Protein AF-A0A956GWI7-F1 (afdb_monomer_lite)

Secondary structure (DSSP, 8-state):
--EEEEESSS-HHHHT-HHHHHHHHHHTEEEEEEE-GGGTTTHHHHHHHHHHTT--EEEEE---GGG-SSB-TTTHHHHHHHHHHHHHH-TT-SEE---B---HHHHTT----

Sequence (113 aa):
MRRRVWCETLSFDEVVAPAVATLLARYRVDLLLAVRPWQLDDVGAVVARLRDAGVFVGVWPMLADADGRWASVQSCARFVAFADAVLARAPGADELILDLEPPLRRMTGWKTG

pLDDT: mean 92.74, std 10.05, range [51.34, 98.56]

Structure (mmCIF, N/CA/C/O backbone):
data_AF-A0A956GWI7-F1
#
_entry.id   AF-A0A956GWI7-F1
#
loop_
_atom_site.group_PDB
_atom_site.id
_atom_site.type_symbol
_atom_site.label_atom_id
_atom_site.label_alt_id
_atom_site.label_comp_id
_atom_site.label_asym_id
_atom_site.label_entity_id
_atom_site.label_seq_id
_atom_site.pdbx_PDB_ins_code
_atom_site.Cartn_x
_atom_site.Cartn_y
_atom_site.Cartn_z
_atom_site.occupancy
_atom_site.B_iso_or_equiv
_atom_site.auth_seq_id
_atom_site.auth_comp_id
_atom_site.auth_asym_id
_atom_site.auth_atom_id
_atom_site.pdbx_PDB_model_num
ATOM 1 N N . MET A 1 1 ? 7.082 4.642 23.268 1.00 84.06 1 MET A N 1
ATOM 2 C CA . MET A 1 1 ? 7.713 4.015 22.084 1.00 84.06 1 MET A CA 1
ATOM 3 C C . MET A 1 1 ? 6.614 3.501 21.165 1.00 84.06 1 MET A C 1
ATOM 5 O O . MET A 1 1 ? 5.665 2.921 21.686 1.00 84.06 1 MET A O 1
ATOM 9 N N . ARG A 1 2 ? 6.705 3.748 19.849 1.00 90.75 2 ARG A N 1
ATOM 10 C CA . ARG A 1 2 ? 5.786 3.153 18.858 1.00 90.75 2 ARG A CA 1
ATOM 11 C C . ARG A 1 2 ? 6.200 1.706 18.594 1.00 90.75 2 ARG A C 1
ATOM 13 O O . ARG A 1 2 ? 7.394 1.417 18.587 1.00 90.75 2 ARG A O 1
ATOM 20 N N . ARG A 1 3 ? 5.230 0.808 18.420 1.00 96.38 3 ARG A N 1
ATOM 21 C CA . ARG A 1 3 ? 5.463 -0.596 18.053 1.00 96.38 3 ARG A CA 1
ATOM 22 C C . ARG A 1 3 ? 5.021 -0.751 16.612 1.00 96.38 3 ARG A C 1
ATOM 24 O O . ARG A 1 3 ? 3.895 -0.383 16.310 1.00 96.38 3 ARG A O 1
ATOM 31 N N . ARG A 1 4 ? 5.897 -1.257 15.751 1.00 96.31 4 ARG A N 1
ATOM 32 C CA . ARG A 1 4 ? 5.597 -1.468 14.335 1.00 96.31 4 ARG A CA 1
ATOM 33 C C . ARG A 1 4 ? 5.878 -2.916 13.978 1.00 96.31 4 ARG A C 1
ATOM 35 O O . ARG A 1 4 ? 6.873 -3.464 14.453 1.00 96.31 4 ARG A O 1
ATOM 42 N N . VAL A 1 5 ? 5.020 -3.514 13.163 1.00 95.69 5 VAL A N 1
ATOM 43 C CA . VAL A 1 5 ? 5.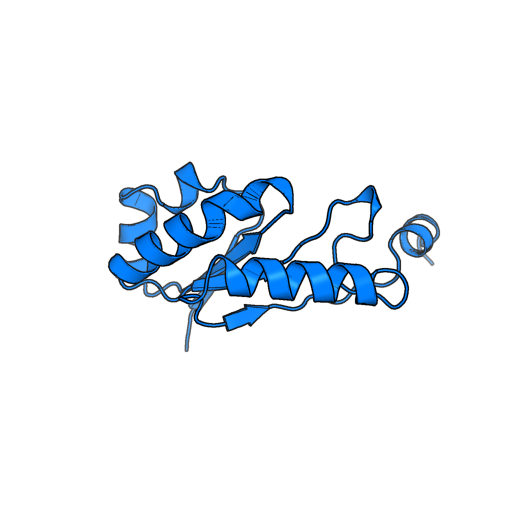254 -4.838 12.583 1.00 95.69 5 VAL A CA 1
ATOM 44 C C . VAL A 1 5 ? 5.355 -4.721 11.071 1.00 95.69 5 VAL A C 1
ATOM 46 O O . VAL A 1 5 ? 4.527 -4.079 10.428 1.00 95.69 5 VAL A O 1
ATOM 49 N N . TRP A 1 6 ? 6.391 -5.342 10.521 1.00 95.81 6 TRP A N 1
ATOM 50 C CA . TRP A 1 6 ? 6.578 -5.493 9.086 1.00 95.81 6 TRP A CA 1
ATOM 51 C C . TRP A 1 6 ? 5.784 -6.710 8.636 1.00 95.81 6 TRP A C 1
ATOM 53 O O . TRP A 1 6 ? 5.977 -7.806 9.163 1.00 95.81 6 TRP A O 1
ATOM 63 N N . CYS A 1 7 ? 4.854 -6.509 7.711 1.00 92.94 7 CYS A N 1
ATOM 64 C CA . CYS A 1 7 ? 3.959 -7.556 7.249 1.00 92.94 7 CYS A CA 1
ATOM 65 C C . CYS A 1 7 ? 4.209 -7.830 5.770 1.00 92.94 7 CYS A C 1
ATOM 67 O O . CYS A 1 7 ? 3.672 -7.149 4.900 1.00 92.94 7 CYS A O 1
ATOM 69 N N . GLU A 1 8 ? 5.061 -8.822 5.510 1.00 91.44 8 GLU A N 1
ATOM 70 C CA . GLU A 1 8 ? 5.374 -9.294 4.157 1.00 91.44 8 GLU A CA 1
ATOM 71 C C . GLU A 1 8 ? 4.492 -10.479 3.735 1.00 91.44 8 GLU A C 1
ATOM 73 O O . GLU A 1 8 ? 4.203 -10.655 2.556 1.00 91.44 8 GLU A O 1
ATOM 78 N N . THR A 1 9 ? 4.080 -11.313 4.693 1.00 90.00 9 THR A N 1
ATOM 79 C CA . THR A 1 9 ? 3.625 -12.683 4.411 1.00 90.00 9 THR A CA 1
ATOM 80 C C . THR A 1 9 ? 2.126 -12.912 4.535 1.00 90.00 9 THR A C 1
ATOM 82 O O . THR A 1 9 ? 1.652 -13.939 4.055 1.00 90.00 9 THR A O 1
ATOM 85 N N . LEU A 1 10 ? 1.379 -12.006 5.168 1.00 91.88 10 LEU A N 1
ATOM 86 C CA . LEU A 1 10 ? -0.077 -12.131 5.222 1.00 91.88 10 LEU A CA 1
ATOM 87 C C . LEU A 1 10 ? -0.687 -11.602 3.931 1.00 91.88 10 LEU A C 1
ATOM 89 O O . LEU A 1 10 ? -0.270 -10.568 3.404 1.00 91.88 10 LEU A O 1
ATOM 93 N N . SER A 1 11 ? -1.717 -12.291 3.453 1.00 95.50 11 SER A N 1
ATOM 94 C CA . SER A 1 11 ? -2.559 -11.745 2.398 1.00 95.50 11 SER A CA 1
ATOM 95 C C . SER A 1 11 ? -3.297 -10.493 2.884 1.00 95.50 11 SER A C 1
ATOM 97 O O . SER A 1 11 ? -3.469 -10.246 4.083 1.00 95.50 11 SER A O 1
ATOM 99 N N . PHE A 1 12 ? -3.774 -9.698 1.931 1.00 96.56 12 PHE A N 1
ATOM 100 C CA . PHE A 1 12 ? -4.581 -8.520 2.227 1.00 96.56 12 PHE A CA 1
ATOM 101 C C . PHE A 1 12 ? -5.887 -8.877 2.950 1.00 96.56 12 PHE A C 1
ATOM 103 O O . PHE A 1 12 ? -6.272 -8.171 3.877 1.00 96.56 12 PHE A O 1
ATOM 110 N N . ASP A 1 13 ? -6.510 -10.010 2.624 1.00 96.56 13 ASP A N 1
ATOM 111 C CA . ASP A 1 13 ? -7.722 -10.476 3.308 1.00 96.56 13 ASP A CA 1
ATOM 112 C C . ASP A 1 13 ? -7.462 -10.843 4.774 1.00 96.56 13 ASP A C 1
ATOM 114 O O . ASP A 1 13 ? -8.253 -10.516 5.663 1.00 96.56 13 ASP A O 1
ATOM 118 N N . GLU A 1 14 ? -6.327 -11.486 5.053 1.00 96.75 14 GLU A N 1
ATOM 119 C CA . GLU A 1 14 ? -5.943 -11.855 6.415 1.00 96.75 14 GLU A CA 1
ATOM 120 C C . GLU A 1 14 ? -5.589 -10.630 7.257 1.00 96.75 14 GLU A C 1
ATOM 122 O O . GLU A 1 14 ? -6.001 -10.540 8.416 1.00 96.75 14 GLU A O 1
ATOM 127 N N . VAL A 1 15 ? -4.855 -9.663 6.694 1.00 95.69 15 VAL A N 1
ATOM 128 C CA . VAL A 1 15 ? -4.406 -8.493 7.462 1.00 95.69 15 VAL A CA 1
ATOM 129 C C . VAL A 1 15 ? -5.569 -7.575 7.846 1.00 95.69 15 VAL A C 1
ATOM 131 O O . VAL A 1 15 ? -5.553 -6.977 8.923 1.00 95.69 15 VAL A O 1
ATOM 134 N N . VAL A 1 16 ? -6.614 -7.509 7.013 1.00 96.81 16 VAL A N 1
ATOM 135 C CA . VAL A 1 16 ? -7.830 -6.726 7.292 1.00 96.81 16 VAL A CA 1
ATOM 136 C C . VAL A 1 16 ? -8.914 -7.509 8.032 1.00 96.81 16 VAL A C 1
ATOM 138 O O . VAL A 1 16 ? -10.019 -6.982 8.257 1.00 96.81 16 VAL A O 1
ATOM 141 N N . ALA A 1 17 ? -8.632 -8.759 8.410 1.00 97.44 17 ALA A N 1
ATOM 142 C CA . ALA A 1 17 ? -9.558 -9.565 9.183 1.00 97.44 17 ALA A CA 1
ATOM 143 C C . ALA A 1 17 ? -9.910 -8.826 10.488 1.00 97.44 17 ALA A C 1
ATOM 145 O O . ALA A 1 17 ? -9.011 -8.323 11.172 1.00 97.44 17 ALA A O 1
ATOM 146 N N . PRO A 1 18 ? -11.195 -8.769 10.893 1.00 96.44 18 PRO A N 1
ATOM 147 C CA . PRO A 1 18 ? -11.608 -7.991 12.063 1.00 96.44 18 PRO A CA 1
ATOM 148 C C . PRO A 1 18 ? -10.835 -8.338 13.341 1.00 96.44 18 PRO A C 1
ATOM 150 O O . PRO A 1 18 ? -10.501 -7.447 14.121 1.00 96.44 18 PRO A O 1
ATOM 153 N N . ALA A 1 19 ? -10.505 -9.619 13.540 1.00 96.94 19 ALA A N 1
ATOM 154 C CA . ALA A 1 19 ? -9.708 -10.068 14.678 1.00 96.94 19 ALA A CA 1
ATOM 155 C C . ALA A 1 19 ? -8.284 -9.486 14.659 1.00 96.94 19 ALA A C 1
ATOM 157 O O . ALA A 1 19 ? -7.810 -9.014 15.691 1.00 96.94 19 ALA A O 1
ATOM 158 N N . VAL A 1 20 ? -7.627 -9.459 13.495 1.00 96.50 20 VAL A N 1
ATOM 159 C CA . VAL A 1 20 ? -6.275 -8.901 13.338 1.00 96.50 20 VAL A CA 1
ATOM 160 C C . VAL A 1 20 ? -6.294 -7.394 13.576 1.00 96.50 20 VAL A C 1
ATOM 162 O O . VAL A 1 20 ? -5.561 -6.911 14.438 1.00 96.50 20 VAL A O 1
ATOM 165 N N . ALA A 1 21 ? -7.192 -6.661 12.912 1.00 95.75 21 ALA A N 1
ATOM 166 C CA . ALA A 1 21 ? -7.331 -5.215 13.096 1.00 95.75 21 ALA A CA 1
ATOM 167 C C . ALA A 1 21 ? -7.631 -4.839 14.562 1.00 95.75 21 ALA A C 1
ATOM 169 O O . ALA A 1 21 ? -7.008 -3.933 15.117 1.00 95.75 21 ALA A O 1
ATOM 170 N N . THR A 1 22 ? -8.512 -5.597 15.229 1.00 96.50 22 THR A N 1
ATOM 171 C CA . THR A 1 22 ? -8.825 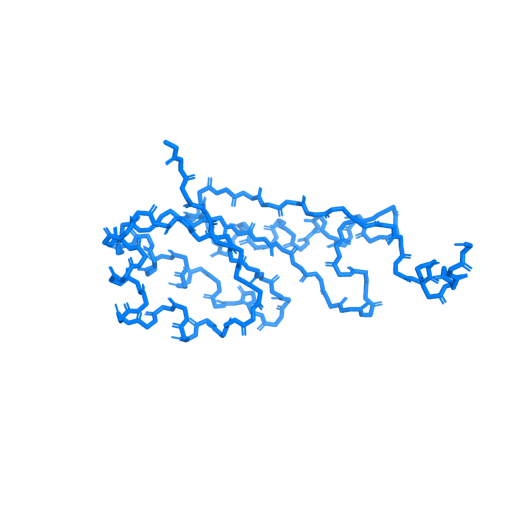-5.411 16.657 1.00 96.50 22 THR A CA 1
ATOM 172 C C . THR A 1 22 ? -7.592 -5.601 17.538 1.00 96.50 22 THR A C 1
ATOM 174 O O . THR A 1 22 ? -7.373 -4.824 18.468 1.00 96.50 22 THR A O 1
ATOM 177 N N . LEU A 1 23 ? -6.775 -6.624 17.267 1.00 97.19 23 LEU A N 1
ATOM 178 C CA . LEU A 1 23 ? -5.549 -6.868 18.025 1.00 97.19 23 LEU A CA 1
ATOM 179 C C . LEU A 1 23 ? -4.519 -5.756 17.794 1.00 97.19 23 LEU A C 1
ATOM 181 O O . LEU A 1 23 ? -3.982 -5.229 18.770 1.00 97.19 23 LEU A O 1
ATOM 185 N N . LEU A 1 24 ? -4.281 -5.358 16.540 1.00 97.12 24 LEU A N 1
ATOM 186 C CA . LEU A 1 24 ? -3.352 -4.274 16.200 1.00 97.12 24 LEU A CA 1
ATOM 187 C C . LEU A 1 24 ? -3.728 -2.974 16.923 1.00 97.12 24 LEU A C 1
ATOM 189 O O . LEU A 1 24 ? -2.891 -2.386 17.612 1.00 97.12 24 LEU A O 1
ATOM 193 N N . ALA A 1 25 ? -5.005 -2.587 16.870 1.00 95.94 25 ALA A N 1
ATOM 194 C CA . ALA A 1 25 ? -5.511 -1.401 17.553 1.00 95.94 25 ALA A CA 1
ATOM 195 C C . ALA A 1 25 ? -5.393 -1.518 19.084 1.00 95.94 25 ALA A C 1
ATOM 197 O O . ALA A 1 25 ? -4.832 -0.636 19.741 1.00 95.94 25 ALA A O 1
ATOM 198 N N . ARG A 1 26 ? -5.850 -2.638 19.669 1.00 96.75 26 ARG A N 1
ATOM 199 C CA . ARG A 1 26 ? -5.809 -2.883 21.123 1.00 96.75 26 ARG A CA 1
ATOM 200 C C . ARG A 1 26 ? -4.396 -2.776 21.686 1.00 96.75 26 ARG A C 1
ATOM 202 O O . ARG A 1 26 ? -4.203 -2.202 22.759 1.00 96.75 26 ARG A O 1
ATOM 209 N N . TYR A 1 27 ? -3.418 -3.338 20.982 1.00 97.38 27 TYR A N 1
ATOM 210 C CA . TYR A 1 27 ? -2.024 -3.364 21.422 1.00 97.38 27 TYR A CA 1
ATOM 211 C C . TYR A 1 27 ? -1.188 -2.191 20.893 1.00 97.38 27 TYR A C 1
ATOM 213 O O . TYR A 1 27 ? -0.002 -2.096 21.226 1.00 97.38 27 TYR A O 1
ATOM 221 N N . ARG A 1 28 ? -1.806 -1.264 20.145 1.00 96.69 28 ARG A N 1
ATOM 222 C CA . ARG A 1 28 ? -1.155 -0.102 19.519 1.00 96.69 28 ARG A CA 1
ATOM 223 C C . ARG A 1 28 ? 0.076 -0.519 18.712 1.00 96.69 28 ARG A C 1
ATOM 225 O O . ARG A 1 28 ? 1.179 -0.007 18.929 1.00 96.69 28 ARG A O 1
ATOM 232 N N . VAL A 1 29 ? -0.121 -1.518 17.860 1.00 97.81 29 VAL A N 1
ATOM 233 C CA . VAL A 1 29 ? 0.874 -1.996 16.905 1.00 97.81 29 VAL A CA 1
ATOM 234 C C . VAL A 1 29 ? 0.524 -1.401 15.549 1.00 97.81 29 VAL A C 1
ATOM 236 O O . VAL A 1 29 ? -0.509 -1.726 14.972 1.00 97.81 29 VAL A O 1
ATOM 239 N N . ASP A 1 30 ? 1.385 -0.512 15.072 1.00 97.81 30 ASP A N 1
ATOM 240 C CA . ASP A 1 30 ? 1.318 0.059 13.733 1.00 97.81 30 ASP A CA 1
ATOM 241 C C . ASP A 1 30 ? 1.741 -1.006 12.701 1.00 97.81 30 ASP A C 1
ATOM 243 O O . ASP A 1 30 ? 2.585 -1.865 12.987 1.00 97.81 30 ASP A O 1
ATOM 247 N N . LEU A 1 31 ? 1.199 -0.932 11.489 1.00 97.69 31 LEU A N 1
ATOM 248 C CA . LEU A 1 31 ? 1.474 -1.886 10.418 1.00 97.69 31 LEU A CA 1
ATOM 249 C C . LEU A 1 31 ? 2.327 -1.247 9.320 1.00 97.69 31 LEU A C 1
ATOM 251 O O . LEU A 1 31 ? 1.990 -0.177 8.825 1.00 97.69 31 LEU A O 1
ATOM 255 N N . LEU A 1 32 ? 3.396 -1.926 8.907 1.00 98.00 32 LEU A N 1
ATOM 256 C CA . LEU A 1 32 ? 4.167 -1.607 7.704 1.00 98.00 32 LEU A CA 1
ATOM 257 C C . LEU A 1 32 ? 3.883 -2.704 6.672 1.00 98.00 32 LEU A C 1
ATOM 259 O O . LEU A 1 32 ? 4.403 -3.817 6.775 1.00 98.00 32 LEU A O 1
ATOM 263 N N . LEU A 1 33 ? 2.972 -2.416 5.747 1.00 97.88 33 LEU A N 1
ATOM 264 C CA . LEU A 1 33 ? 2.384 -3.383 4.826 1.00 97.88 33 LEU A CA 1
ATOM 265 C C . LEU A 1 33 ? 3.220 -3.490 3.551 1.00 97.88 33 LEU A C 1
ATOM 267 O O . LEU A 1 33 ? 3.330 -2.509 2.815 1.00 97.88 33 LEU A O 1
ATOM 271 N N . ALA A 1 34 ? 3.765 -4.673 3.263 1.00 97.56 34 ALA A N 1
ATOM 272 C CA . ALA A 1 34 ? 4.412 -4.921 1.981 1.00 97.56 34 ALA A CA 1
ATOM 273 C C . ALA A 1 34 ? 3.374 -4.937 0.850 1.00 97.56 34 ALA A C 1
ATOM 275 O O . ALA A 1 34 ? 2.314 -5.550 0.977 1.00 97.56 34 ALA A O 1
ATOM 276 N N . VAL A 1 35 ? 3.684 -4.273 -0.264 1.00 98.06 35 VAL A N 1
ATOM 277 C CA . VAL A 1 35 ? 2.781 -4.157 -1.417 1.00 98.06 35 VAL A CA 1
ATOM 278 C C . VAL A 1 35 ? 3.505 -4.620 -2.670 1.00 98.06 35 VAL A C 1
ATOM 280 O O . VAL A 1 35 ? 4.504 -4.022 -3.065 1.00 98.06 35 VAL A O 1
ATOM 283 N N . ARG A 1 36 ? 2.995 -5.675 -3.309 1.00 97.00 36 ARG A N 1
ATOM 284 C CA . ARG A 1 36 ? 3.508 -6.224 -4.574 1.00 97.00 36 ARG A CA 1
ATOM 285 C C . ARG A 1 36 ? 2.733 -5.692 -5.782 1.00 97.00 36 ARG A C 1
ATOM 287 O O . ARG A 1 36 ? 1.594 -5.255 -5.621 1.00 97.00 36 ARG A O 1
ATOM 294 N N . PRO A 1 37 ? 3.283 -5.761 -7.014 1.00 97.38 37 PRO A N 1
ATOM 295 C CA . PRO A 1 37 ? 2.621 -5.204 -8.196 1.00 97.38 37 PRO A CA 1
ATOM 296 C C . PRO A 1 37 ? 1.221 -5.767 -8.451 1.00 97.38 37 PRO A C 1
ATOM 298 O O . PRO A 1 37 ? 0.324 -5.032 -8.844 1.00 97.38 37 PRO A O 1
ATOM 301 N N . TRP A 1 38 ? 1.011 -7.053 -8.170 1.00 96.50 38 TRP A N 1
ATOM 302 C CA . TRP A 1 38 ? -0.287 -7.720 -8.318 1.00 96.50 38 TRP A CA 1
ATOM 303 C C . TRP A 1 38 ? -1.298 -7.386 -7.212 1.00 96.50 38 TRP A C 1
ATOM 305 O O . TRP A 1 38 ? -2.431 -7.836 -7.284 1.00 96.50 38 TRP A O 1
ATOM 315 N N . GLN A 1 39 ? -0.898 -6.625 -6.192 1.00 97.31 39 GLN A N 1
ATOM 316 C CA . GLN A 1 39 ? -1.767 -6.157 -5.107 1.00 97.31 39 GLN A CA 1
ATOM 317 C C . GLN A 1 39 ? -2.139 -4.675 -5.261 1.00 97.31 39 GLN A C 1
ATOM 319 O O . GLN A 1 39 ? -2.801 -4.101 -4.396 1.00 97.31 39 GLN A O 1
ATOM 324 N N . LEU A 1 40 ? -1.669 -4.025 -6.332 1.00 97.50 40 LEU A N 1
ATOM 325 C CA . LEU A 1 40 ? -1.754 -2.576 -6.490 1.00 97.50 40 LEU A CA 1
ATOM 326 C C . LEU A 1 40 ? -3.197 -2.065 -6.518 1.00 97.50 40 LEU A C 1
ATOM 328 O O . LEU A 1 40 ? -3.462 -0.992 -5.987 1.00 97.50 40 LEU A O 1
ATOM 332 N N . ASP A 1 41 ? -4.121 -2.812 -7.115 1.00 97.94 41 ASP A N 1
ATOM 333 C CA . ASP A 1 41 ? -5.512 -2.370 -7.233 1.00 97.94 41 ASP A CA 1
ATOM 334 C C . ASP A 1 41 ? -6.273 -2.462 -5.897 1.00 97.94 41 ASP A C 1
ATOM 336 O O . ASP A 1 41 ? -7.194 -1.680 -5.658 1.00 97.94 41 ASP A O 1
ATOM 340 N N . ASP A 1 42 ? -5.829 -3.327 -4.980 1.00 97.81 42 ASP A N 1
ATOM 341 C CA . ASP A 1 42 ? -6.504 -3.584 -3.701 1.00 97.81 42 ASP A CA 1
ATOM 342 C C . ASP A 1 42 ? -5.943 -2.753 -2.533 1.00 97.81 42 ASP A C 1
ATOM 344 O O . ASP A 1 42 ? -6.614 -2.557 -1.513 1.00 97.81 42 ASP A O 1
ATOM 348 N N . VAL A 1 43 ? -4.713 -2.236 -2.659 1.00 98.19 43 VAL A N 1
ATOM 349 C CA . VAL A 1 43 ? -3.980 -1.598 -1.547 1.00 98.19 43 VAL A CA 1
ATOM 350 C C . VAL A 1 43 ? -4.736 -0.423 -0.921 1.00 98.19 43 VAL A C 1
ATOM 352 O O . VAL A 1 43 ? -4.713 -0.252 0.298 1.00 98.19 43 VAL A O 1
ATOM 355 N N . GLY A 1 44 ? -5.456 0.362 -1.725 1.00 98.38 44 GLY A N 1
ATOM 356 C CA . GLY A 1 44 ? -6.227 1.505 -1.235 1.00 98.38 44 GLY A CA 1
ATOM 357 C C . GLY A 1 44 ? -7.329 1.100 -0.257 1.00 98.38 44 GLY A C 1
ATOM 358 O O . GLY A 1 44 ? -7.463 1.701 0.811 1.00 98.38 44 GLY A O 1
ATOM 359 N N . ALA A 1 45 ? -8.079 0.045 -0.588 1.00 98.19 45 ALA A N 1
ATOM 360 C CA . ALA A 1 45 ? -9.158 -0.466 0.253 1.00 98.19 45 ALA A CA 1
ATOM 361 C C . ALA A 1 45 ? -8.623 -1.053 1.568 1.00 98.19 45 ALA A C 1
ATOM 363 O O . ALA A 1 45 ? -9.205 -0.837 2.634 1.00 98.19 45 ALA A O 1
ATOM 364 N N . VAL A 1 46 ? -7.482 -1.744 1.507 1.00 98.19 46 VAL A N 1
ATOM 365 C CA . VAL A 1 46 ? -6.809 -2.310 2.685 1.00 98.19 46 VAL A CA 1
ATOM 366 C C . VAL A 1 46 ? -6.338 -1.222 3.641 1.00 98.19 46 VAL A C 1
ATOM 368 O O . VAL A 1 46 ? -6.627 -1.285 4.839 1.00 98.19 46 VAL A O 1
ATOM 371 N N . VAL A 1 47 ? -5.659 -0.198 3.116 1.00 98.50 47 VAL A N 1
ATOM 372 C CA . VAL A 1 47 ? -5.175 0.935 3.912 1.00 98.50 47 VAL A CA 1
ATOM 373 C C . VAL A 1 47 ? -6.343 1.673 4.562 1.00 98.50 47 VAL A C 1
ATOM 375 O O . VAL A 1 47 ? -6.297 1.925 5.764 1.00 98.50 47 VAL A O 1
ATOM 378 N N . ALA A 1 48 ? -7.409 1.966 3.810 1.00 98.25 48 ALA A N 1
ATOM 379 C CA . ALA A 1 48 ? -8.597 2.622 4.354 1.00 98.25 48 ALA A CA 1
ATOM 380 C C . ALA A 1 48 ? -9.202 1.824 5.520 1.00 98.25 48 ALA A C 1
ATOM 382 O O . ALA A 1 48 ? -9.386 2.358 6.610 1.00 98.25 48 ALA A O 1
ATOM 383 N N . ARG A 1 49 ? -9.407 0.516 5.336 1.00 97.75 49 ARG A N 1
ATOM 384 C CA . ARG A 1 49 ? -10.018 -0.352 6.350 1.00 97.75 49 ARG A CA 1
ATOM 385 C C . ARG A 1 49 ? -9.211 -0.441 7.647 1.00 97.75 49 ARG A C 1
ATOM 387 O O . ARG A 1 49 ? -9.786 -0.450 8.733 1.00 97.75 49 ARG A O 1
ATOM 394 N N . LEU A 1 50 ? -7.887 -0.521 7.552 1.00 97.56 50 LEU A N 1
ATOM 395 C CA . 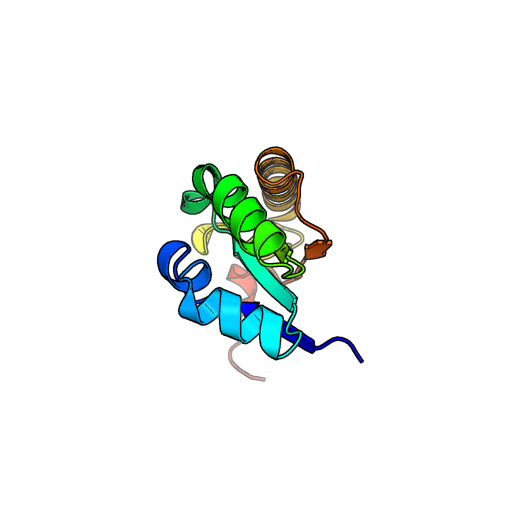LEU A 1 50 ? -7.013 -0.555 8.726 1.00 97.56 50 LEU A CA 1
ATOM 396 C C . LEU A 1 50 ? -6.984 0.794 9.454 1.00 97.56 50 LEU A C 1
ATOM 398 O O . LEU A 1 50 ? -7.026 0.833 10.686 1.00 97.56 50 LEU A O 1
ATOM 402 N N . ARG A 1 51 ? -6.982 1.899 8.705 1.00 97.56 51 ARG A N 1
ATOM 403 C CA . ARG A 1 51 ? -7.064 3.245 9.280 1.00 97.56 51 ARG A CA 1
ATOM 404 C C . ARG A 1 51 ? -8.387 3.507 9.977 1.00 97.56 51 ARG A C 1
ATOM 406 O O . ARG A 1 51 ? -8.380 4.072 11.067 1.00 97.56 51 ARG A O 1
ATOM 413 N N . ASP A 1 52 ? -9.497 3.057 9.398 1.00 97.12 52 ASP A N 1
ATOM 414 C CA . ASP A 1 52 ? -10.823 3.148 10.017 1.00 97.12 52 ASP A CA 1
ATOM 415 C C . ASP A 1 52 ? -10.879 2.375 11.346 1.00 97.12 52 ASP A C 1
ATOM 417 O O . ASP A 1 52 ? -11.594 2.761 12.270 1.00 97.12 52 ASP A O 1
ATOM 421 N N . ALA A 1 53 ? -10.064 1.324 11.491 1.00 96.12 53 ALA A N 1
ATOM 422 C CA . ALA A 1 53 ? -9.871 0.598 12.748 1.00 96.12 53 ALA A CA 1
ATOM 423 C C . ALA A 1 53 ? -8.892 1.284 13.730 1.00 96.12 53 ALA A C 1
ATOM 425 O O . ALA A 1 53 ? -8.611 0.742 14.800 1.00 96.12 53 ALA A O 1
ATOM 426 N N . GLY A 1 54 ? -8.366 2.465 13.392 1.00 96.12 54 GLY A N 1
ATOM 427 C CA . GLY A 1 54 ? -7.421 3.223 14.213 1.00 96.12 54 GLY A CA 1
ATOM 428 C C . GLY A 1 54 ? -5.980 2.709 14.161 1.00 96.12 54 GLY A C 1
ATOM 429 O O . GLY A 1 54 ? -5.192 3.022 15.056 1.00 96.12 54 GLY A O 1
ATOM 430 N N . VAL A 1 55 ? -5.625 1.912 13.149 1.00 97.50 55 VAL A N 1
ATOM 431 C CA . VAL A 1 55 ? -4.262 1.407 12.942 1.00 97.50 55 VAL A CA 1
ATOM 432 C C . VAL A 1 55 ? -3.499 2.378 12.042 1.00 97.50 55 VAL A C 1
ATOM 434 O O . VAL A 1 55 ? -3.981 2.749 10.976 1.00 97.50 55 VAL A O 1
ATOM 437 N N . PHE A 1 56 ? -2.297 2.780 12.455 1.00 97.81 56 PHE A N 1
ATOM 438 C CA . PHE A 1 56 ? -1.367 3.484 11.570 1.00 97.81 56 PHE A CA 1
ATOM 439 C C . PHE A 1 56 ? -0.841 2.514 10.516 1.00 97.81 56 PHE A C 1
ATOM 441 O O . PHE A 1 56 ? -0.390 1.418 10.868 1.00 97.81 56 PHE A O 1
ATOM 448 N N . VAL A 1 57 ? -0.845 2.928 9.252 1.00 98.25 57 VAL A N 1
ATOM 449 C CA . VAL A 1 57 ? -0.451 2.069 8.134 1.00 98.25 57 VAL A CA 1
ATOM 450 C C . VAL A 1 57 ? 0.604 2.750 7.282 1.00 98.25 57 VAL A C 1
ATOM 452 O O . VAL A 1 57 ? 0.330 3.725 6.586 1.00 98.25 57 VAL A O 1
ATOM 455 N N . GLY A 1 58 ? 1.806 2.188 7.298 1.00 98.38 58 GLY A N 1
ATOM 456 C CA . GLY A 1 58 ? 2.824 2.457 6.297 1.00 98.38 58 GLY A CA 1
ATOM 457 C C . GLY A 1 58 ? 2.708 1.492 5.118 1.00 98.38 58 GLY A C 1
ATOM 458 O O . GLY A 1 58 ? 2.380 0.321 5.310 1.00 98.38 58 GLY A O 1
ATOM 459 N N . VAL A 1 59 ? 3.002 1.964 3.908 1.00 98.50 59 VAL A N 1
ATOM 460 C CA . VAL A 1 59 ? 3.112 1.135 2.700 1.00 98.50 59 VAL A CA 1
ATOM 461 C C . VAL A 1 59 ? 4.575 0.903 2.352 1.00 98.50 59 VAL A C 1
ATOM 463 O O . VAL A 1 59 ? 5.388 1.825 2.349 1.00 98.50 59 VAL A O 1
ATOM 466 N N . TRP A 1 60 ? 4.907 -0.341 2.039 1.00 98.12 60 TRP A N 1
ATOM 467 C CA . TRP A 1 60 ? 6.259 -0.793 1.745 1.00 98.12 60 TRP A CA 1
ATOM 468 C C . TRP A 1 60 ? 6.282 -1.437 0.352 1.00 98.12 60 TRP A C 1
ATOM 470 O O . TRP A 1 60 ? 6.008 -2.632 0.212 1.00 98.12 60 TRP A O 1
ATOM 480 N N . PRO A 1 61 ? 6.519 -0.648 -0.714 1.00 97.88 61 PRO A N 1
ATOM 481 C CA . PRO A 1 61 ? 6.538 -1.165 -2.073 1.00 97.88 61 PRO A CA 1
ATOM 482 C C . PRO A 1 61 ? 7.643 -2.20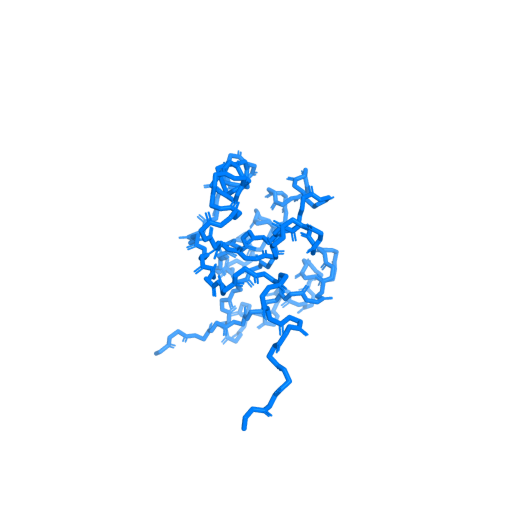2 -2.246 1.00 97.88 61 PRO A C 1
ATOM 484 O O . PRO A 1 61 ? 8.789 -1.992 -1.858 1.00 97.88 61 PRO A O 1
ATOM 487 N N . MET A 1 62 ? 7.283 -3.314 -2.869 1.00 96.50 62 MET A N 1
ATOM 488 C CA . MET A 1 62 ? 8.155 -4.443 -3.136 1.00 96.50 62 MET A CA 1
ATOM 489 C C . MET A 1 62 ? 7.938 -4.872 -4.586 1.00 96.50 62 MET A C 1
ATOM 491 O O . MET A 1 62 ? 6.820 -5.212 -4.962 1.00 96.50 62 MET A O 1
ATOM 495 N N . LEU A 1 63 ? 8.972 -4.854 -5.426 1.00 95.88 63 LEU A N 1
ATOM 496 C CA . LEU A 1 63 ? 8.849 -5.320 -6.812 1.00 95.88 63 LEU A CA 1
ATOM 497 C C . LEU A 1 63 ? 8.765 -6.855 -6.870 1.00 95.88 63 LEU A C 1
ATOM 499 O O . LEU A 1 63 ? 8.948 -7.562 -5.876 1.00 95.88 63 LEU A O 1
ATOM 503 N N . ALA A 1 64 ? 8.491 -7.395 -8.059 1.00 92.81 64 ALA A N 1
ATOM 504 C CA . ALA A 1 64 ? 8.651 -8.823 -8.297 1.00 92.81 64 ALA A CA 1
ATOM 505 C C . ALA A 1 64 ? 10.133 -9.223 -8.179 1.00 92.81 64 ALA A C 1
ATOM 507 O O . ALA A 1 64 ? 11.023 -8.475 -8.575 1.00 92.81 64 ALA A O 1
ATOM 508 N N . ASP A 1 65 ? 10.404 -10.434 -7.690 1.00 89.38 65 ASP A N 1
ATOM 509 C CA . ASP A 1 65 ? 11.776 -10.904 -7.442 1.00 89.38 65 ASP A CA 1
ATOM 510 C C . ASP A 1 65 ? 12.659 -10.870 -8.705 1.00 89.38 65 ASP A C 1
ATOM 512 O O . ASP A 1 65 ? 13.857 -10.602 -8.627 1.00 89.38 65 ASP A O 1
ATOM 516 N N . ALA A 1 66 ? 12.066 -11.081 -9.886 1.00 87.50 66 ALA A N 1
ATOM 517 C CA . ALA A 1 66 ? 12.763 -10.999 -11.171 1.00 87.50 66 ALA A CA 1
ATOM 518 C C . ALA A 1 66 ? 13.314 -9.593 -11.490 1.00 87.50 66 ALA A C 1
ATOM 520 O O . ALA A 1 66 ? 14.227 -9.464 -12.311 1.00 87.50 66 ALA A O 1
ATOM 521 N N . ASP A 1 67 ? 12.785 -8.560 -10.831 1.00 87.88 67 ASP A N 1
ATOM 522 C CA . ASP A 1 67 ? 13.055 -7.149 -11.100 1.00 87.88 67 ASP A CA 1
ATOM 523 C C . ASP A 1 67 ? 13.950 -6.470 -10.048 1.00 87.88 67 ASP A C 1
ATOM 525 O O . ASP A 1 67 ? 14.261 -5.288 -10.199 1.00 87.88 67 ASP A O 1
ATOM 529 N N . GLY A 1 68 ? 14.398 -7.199 -9.017 1.00 85.81 68 GLY A N 1
ATOM 530 C CA . GLY A 1 68 ? 15.023 -6.602 -7.828 1.00 85.81 68 GLY A CA 1
ATOM 531 C C . GLY A 1 68 ? 13.945 -6.233 -6.817 1.00 85.81 68 GLY A C 1
ATOM 532 O O . GLY A 1 68 ? 13.246 -5.250 -7.028 1.00 85.81 68 GLY A O 1
ATOM 533 N N . ARG A 1 69 ? 13.780 -7.043 -5.764 1.00 90.38 69 ARG A N 1
ATOM 534 C CA . ARG A 1 69 ? 12.694 -6.951 -4.774 1.00 90.38 69 ARG A CA 1
ATOM 535 C C . ARG A 1 69 ? 12.616 -5.558 -4.143 1.00 90.38 69 ARG A C 1
ATOM 537 O O . ARG A 1 69 ? 11.516 -5.032 -3.969 1.00 90.38 69 ARG A O 1
ATOM 544 N N . TRP A 1 70 ? 13.773 -4.960 -3.869 1.00 94.00 70 TRP A N 1
ATOM 545 C CA . TRP A 1 70 ? 13.914 -3.654 -3.232 1.00 94.00 70 TRP A CA 1
ATOM 546 C C . TRP A 1 70 ? 14.639 -2.649 -4.132 1.00 94.00 70 TRP A C 1
ATOM 548 O O . TRP A 1 70 ? 15.108 -2.963 -5.234 1.00 94.00 70 TRP A O 1
ATOM 558 N N . ALA A 1 71 ? 14.713 -1.396 -3.684 1.00 93.56 71 ALA A N 1
ATOM 559 C CA . ALA A 1 71 ? 15.393 -0.359 -4.437 1.00 93.56 71 ALA A CA 1
ATOM 560 C C . ALA A 1 71 ? 16.907 -0.627 -4.475 1.00 93.56 71 ALA A C 1
ATOM 562 O O . ALA A 1 71 ? 17.568 -0.859 -3.466 1.00 93.56 71 ALA A O 1
ATOM 563 N N . SER A 1 72 ? 17.470 -0.569 -5.675 1.00 93.75 72 SER A N 1
ATOM 564 C CA . SER A 1 72 ? 18.898 -0.722 -5.934 1.00 93.75 72 SER A CA 1
ATOM 565 C C . SER A 1 72 ? 19.296 0.178 -7.096 1.00 93.75 72 SER A C 1
ATOM 567 O O . SER A 1 72 ? 18.445 0.672 -7.835 1.00 93.75 72 SER A O 1
ATOM 569 N N . VAL A 1 73 ? 20.595 0.329 -7.349 1.00 91.50 73 VAL A N 1
ATOM 570 C CA . VAL A 1 73 ? 21.084 1.074 -8.525 1.00 91.50 73 VAL A CA 1
ATOM 571 C C . VAL A 1 73 ? 20.542 0.543 -9.863 1.00 91.50 73 VAL A C 1
ATOM 573 O O . VAL A 1 73 ? 20.504 1.291 -10.832 1.00 91.50 73 VAL A O 1
ATOM 576 N N . GLN A 1 74 ? 20.115 -0.725 -9.932 1.00 90.50 74 GLN A N 1
ATOM 577 C CA . GLN A 1 74 ? 19.557 -1.331 -11.149 1.00 90.50 74 GLN A CA 1
ATOM 578 C C . GLN A 1 74 ? 18.029 -1.223 -11.225 1.00 90.50 74 GLN A C 1
ATOM 580 O O . GLN A 1 74 ? 17.486 -1.062 -12.314 1.00 90.50 74 GLN A O 1
ATOM 585 N N . SER A 1 75 ? 17.341 -1.305 -10.084 1.00 92.62 75 SER A N 1
ATOM 586 C CA . SER A 1 75 ? 15.874 -1.294 -10.007 1.00 92.62 75 SER A CA 1
ATOM 587 C C . SER A 1 75 ? 15.289 0.097 -9.737 1.00 92.62 75 SER A C 1
ATOM 589 O O . SER A 1 75 ? 14.089 0.273 -9.914 1.00 92.62 75 SER A O 1
ATOM 591 N N . CYS A 1 76 ? 16.107 1.093 -9.365 1.00 93.62 76 CYS A N 1
ATOM 592 C CA . CYS A 1 76 ? 15.672 2.396 -8.841 1.00 93.62 76 CYS A CA 1
ATOM 593 C C . CYS A 1 76 ? 14.550 3.051 -9.657 1.00 93.62 76 CYS A C 1
ATOM 595 O O . CYS A 1 76 ? 13.494 3.337 -9.107 1.00 93.62 76 CYS A O 1
ATOM 597 N N . ALA A 1 77 ? 14.723 3.222 -10.972 1.00 94.88 77 ALA A N 1
ATOM 598 C CA . ALA A 1 77 ? 13.710 3.878 -11.804 1.00 94.88 77 ALA A CA 1
ATOM 599 C C . ALA A 1 77 ? 12.360 3.134 -11.796 1.00 94.88 77 ALA A C 1
ATOM 601 O O . ALA A 1 77 ? 11.304 3.756 -11.705 1.00 94.88 77 ALA A O 1
ATOM 602 N N . ARG A 1 78 ? 12.391 1.796 -11.849 1.00 96.00 78 ARG A N 1
ATOM 603 C CA . ARG A 1 78 ? 11.185 0.957 -11.785 1.00 96.00 78 ARG A CA 1
ATOM 604 C C . ARG A 1 78 ? 10.567 0.975 -10.390 1.00 96.00 78 ARG A C 1
ATOM 606 O O . ARG A 1 78 ? 9.349 1.024 -10.271 1.00 96.00 78 ARG A O 1
ATOM 613 N N . PHE A 1 79 ? 11.403 0.953 -9.357 1.00 97.25 79 PHE A N 1
ATOM 614 C CA . PHE A 1 79 ? 10.966 1.002 -7.971 1.00 97.25 79 PHE A CA 1
ATOM 615 C C . PHE A 1 79 ? 10.266 2.328 -7.661 1.00 97.25 79 PHE A C 1
ATOM 617 O O . PHE A 1 79 ? 9.177 2.308 -7.103 1.00 97.25 79 PHE A O 1
ATOM 624 N N . VAL A 1 80 ? 10.840 3.464 -8.072 1.00 97.19 80 VAL A N 1
ATOM 625 C CA . VAL A 1 80 ? 10.235 4.795 -7.887 1.00 97.19 80 VAL A CA 1
ATOM 626 C C . VAL A 1 80 ? 8.875 4.865 -8.576 1.00 97.19 80 VAL A C 1
ATOM 628 O O . VAL A 1 80 ? 7.889 5.188 -7.925 1.00 97.19 80 VAL A O 1
ATOM 631 N N . ALA A 1 81 ? 8.789 4.453 -9.846 1.00 97.94 81 ALA A N 1
ATOM 632 C CA . ALA A 1 81 ? 7.515 4.430 -10.564 1.00 97.94 81 ALA A CA 1
ATOM 633 C C . ALA A 1 81 ? 6.461 3.547 -9.869 1.00 97.94 81 ALA A C 1
ATOM 635 O O . ALA A 1 81 ? 5.276 3.880 -9.849 1.00 97.94 81 ALA A O 1
ATOM 636 N N . PHE A 1 82 ? 6.883 2.424 -9.281 1.00 98.38 82 PHE A N 1
ATOM 637 C CA . PHE A 1 82 ? 5.984 1.561 -8.525 1.00 98.38 82 PHE A CA 1
ATOM 638 C C . PHE A 1 82 ? 5.567 2.176 -7.182 1.00 98.38 82 PHE A C 1
ATOM 640 O O . PHE A 1 82 ? 4.391 2.119 -6.835 1.00 98.38 82 PHE A O 1
ATOM 647 N N . ALA A 1 83 ? 6.484 2.811 -6.452 1.00 98.25 83 ALA A N 1
ATOM 648 C CA . ALA A 1 83 ? 6.173 3.517 -5.213 1.00 98.25 83 ALA A CA 1
ATOM 649 C C . ALA A 1 83 ? 5.170 4.658 -5.449 1.00 98.25 83 ALA A C 1
ATOM 651 O O . ALA A 1 83 ? 4.186 4.762 -4.717 1.00 98.25 83 ALA A O 1
ATOM 652 N N . ASP A 1 84 ? 5.355 5.440 -6.514 1.00 98.44 84 ASP A N 1
ATOM 653 C CA . ASP A 1 84 ? 4.417 6.492 -6.918 1.00 98.44 84 ASP A CA 1
ATOM 654 C C . ASP A 1 84 ? 3.030 5.914 -7.230 1.00 98.44 84 ASP A C 1
ATOM 656 O O . ASP A 1 84 ? 2.008 6.456 -6.801 1.00 98.44 84 ASP A O 1
ATOM 660 N N . ALA A 1 85 ? 2.978 4.772 -7.923 1.00 98.56 85 ALA A N 1
ATOM 661 C CA . ALA A 1 85 ? 1.723 4.079 -8.186 1.00 98.56 85 ALA A CA 1
ATOM 662 C C . ALA A 1 85 ? 1.049 3.608 -6.885 1.00 98.56 85 ALA A C 1
ATOM 664 O O . ALA A 1 85 ? -0.153 3.810 -6.720 1.00 98.56 85 ALA A O 1
ATOM 665 N N . VAL 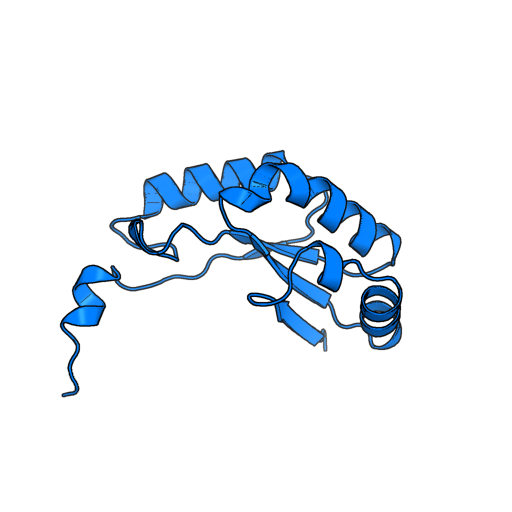A 1 86 ? 1.798 3.033 -5.938 1.00 98.56 86 VAL A N 1
ATOM 666 C CA . VAL A 1 86 ? 1.259 2.623 -4.630 1.00 98.56 86 VAL A CA 1
ATOM 667 C C . VAL A 1 86 ? 0.676 3.823 -3.881 1.00 98.56 86 VAL A C 1
ATOM 669 O O . VAL A 1 86 ? -0.457 3.743 -3.411 1.00 98.56 86 VAL A O 1
ATOM 672 N N . LEU A 1 87 ? 1.385 4.954 -3.825 1.00 98.44 87 LEU A N 1
ATOM 673 C CA . LEU A 1 87 ? 0.894 6.174 -3.172 1.00 98.44 87 LEU A CA 1
ATOM 674 C C . LEU A 1 87 ? -0.361 6.737 -3.847 1.00 98.44 87 LEU A C 1
ATOM 676 O O . LEU A 1 87 ? -1.283 7.178 -3.164 1.00 98.44 87 LEU A O 1
ATOM 680 N N . ALA A 1 88 ? -0.435 6.678 -5.178 1.00 98.44 88 ALA A N 1
ATOM 681 C CA . ALA A 1 88 ? -1.617 7.107 -5.917 1.00 98.44 88 ALA A CA 1
ATOM 682 C C . ALA A 1 88 ? -2.853 6.236 -5.621 1.00 98.44 88 ALA A C 1
ATOM 684 O O . ALA A 1 88 ? -3.978 6.732 -5.671 1.00 98.44 88 ALA A O 1
ATOM 685 N N . ARG A 1 89 ? -2.666 4.941 -5.322 1.00 98.44 89 ARG A N 1
ATOM 686 C CA . ARG A 1 89 ? -3.756 4.012 -4.961 1.00 98.44 89 ARG A CA 1
ATOM 687 C C . ARG A 1 89 ? -4.086 4.020 -3.471 1.00 98.44 89 ARG A C 1
ATOM 689 O O . ARG A 1 89 ? -5.235 3.783 -3.112 1.00 98.44 89 ARG A O 1
ATOM 696 N N . ALA A 1 90 ? -3.118 4.323 -2.613 1.00 98.12 90 ALA A N 1
ATOM 697 C CA . ALA A 1 90 ? -3.285 4.420 -1.169 1.00 98.12 90 ALA A CA 1
ATOM 698 C C . ALA A 1 90 ? -2.931 5.827 -0.649 1.00 98.12 90 ALA A C 1
ATOM 700 O O . ALA A 1 90 ? -2.023 5.964 0.172 1.00 98.12 90 ALA A O 1
ATOM 701 N N . PRO A 1 91 ? -3.676 6.880 -1.045 1.00 96.56 91 PRO A N 1
ATOM 702 C CA . PRO A 1 91 ? -3.401 8.250 -0.597 1.00 96.56 91 PRO A CA 1
ATOM 703 C C . PRO A 1 91 ? -3.593 8.436 0.916 1.00 96.56 91 PRO A C 1
ATOM 705 O O . PRO A 1 91 ? -3.149 9.429 1.482 1.00 96.56 91 PRO A O 1
ATOM 708 N N . GLY A 1 92 ? -4.270 7.490 1.572 1.00 96.50 92 GLY A N 1
ATOM 709 C CA . GLY A 1 92 ? -4.414 7.452 3.020 1.00 96.50 92 GLY A CA 1
ATOM 710 C C . GLY A 1 92 ? -3.224 6.838 3.757 1.00 96.50 92 GLY A C 1
ATOM 711 O O . GLY A 1 92 ? -3.253 6.840 4.975 1.00 96.50 92 GLY A O 1
ATOM 712 N N . ALA A 1 93 ? -2.205 6.281 3.099 1.00 97.94 93 ALA A N 1
ATOM 713 C CA . ALA A 1 93 ? -1.064 5.708 3.816 1.00 97.94 93 ALA A CA 1
ATOM 714 C C . ALA A 1 93 ? -0.348 6.777 4.663 1.00 97.94 93 ALA A C 1
ATOM 716 O O . ALA A 1 93 ? -0.143 7.903 4.214 1.00 97.94 93 ALA A O 1
ATOM 717 N N . ASP A 1 94 ? 0.030 6.433 5.894 1.00 98.06 94 ASP A N 1
ATOM 718 C CA . ASP A 1 94 ? 0.692 7.366 6.810 1.00 98.06 94 ASP A CA 1
ATOM 719 C C . ASP A 1 94 ? 2.190 7.534 6.522 1.00 98.06 94 ASP A C 1
ATOM 721 O O . ASP A 1 94 ? 2.800 8.528 6.917 1.00 98.06 94 ASP A O 1
ATOM 725 N N . GLU A 1 95 ? 2.810 6.525 5.912 1.00 98.19 95 GLU A N 1
ATOM 726 C CA . GLU A 1 95 ? 4.259 6.440 5.745 1.00 98.19 95 GLU A CA 1
ATOM 727 C C . GLU A 1 95 ? 4.594 5.625 4.492 1.00 98.19 95 GLU A C 1
ATOM 729 O O . GLU A 1 95 ? 3.945 4.619 4.204 1.00 98.19 95 GLU A O 1
ATOM 734 N N . LEU A 1 96 ? 5.621 6.052 3.757 1.00 98.12 96 LEU A N 1
ATOM 735 C CA . LEU A 1 96 ? 6.245 5.269 2.694 1.00 98.12 96 LEU A CA 1
ATOM 736 C C . LEU A 1 96 ? 7.534 4.664 3.234 1.00 98.12 96 LEU A C 1
ATOM 738 O O . LEU A 1 96 ? 8.362 5.372 3.808 1.00 98.12 96 LEU A O 1
ATOM 742 N N . ILE A 1 97 ? 7.721 3.373 3.002 1.00 97.62 97 ILE A N 1
ATOM 743 C CA . ILE A 1 97 ? 8.888 2.638 3.457 1.00 97.62 97 ILE A CA 1
ATOM 744 C C . ILE A 1 97 ? 9.701 2.214 2.245 1.00 97.62 97 ILE A C 1
ATOM 746 O O . ILE A 1 97 ? 9.175 1.637 1.296 1.00 97.62 97 ILE A O 1
ATOM 750 N N . LEU A 1 98 ? 10.994 2.520 2.288 1.00 95.25 98 LEU A N 1
ATOM 751 C CA . LEU A 1 98 ? 11.944 2.227 1.228 1.00 95.25 98 LEU A CA 1
ATOM 752 C C . LEU A 1 98 ? 13.031 1.326 1.798 1.00 95.25 98 LEU A C 1
ATOM 754 O O . LEU A 1 98 ? 13.832 1.776 2.616 1.00 95.25 98 LEU A O 1
ATOM 758 N N . ASP A 1 99 ? 13.070 0.085 1.325 1.00 93.31 99 ASP A N 1
ATOM 759 C CA . ASP A 1 99 ? 14.197 -0.802 1.585 1.00 93.31 99 ASP A CA 1
ATOM 760 C C . ASP A 1 99 ? 15.200 -0.726 0.442 1.00 93.31 99 ASP A C 1
ATOM 762 O O . ASP A 1 99 ? 14.844 -0.573 -0.733 1.00 93.31 99 ASP A O 1
ATOM 766 N N . LEU A 1 100 ? 16.473 -0.821 0.813 1.00 92.06 100 LEU A N 1
ATOM 767 C CA . LEU A 1 100 ? 17.591 -0.828 -0.114 1.00 92.06 100 LEU A CA 1
ATOM 768 C C . LEU A 1 100 ? 18.216 -2.214 -0.148 1.00 92.06 100 LEU A C 1
ATOM 770 O O . LEU A 1 100 ? 18.477 -2.814 0.893 1.00 92.06 100 LEU A O 1
ATOM 774 N N . GLU A 1 101 ? 18.547 -2.677 -1.348 1.00 86.00 101 GLU A N 1
ATOM 775 C CA . GLU A 1 101 ? 19.327 -3.895 -1.531 1.00 86.00 101 GLU A CA 1
ATOM 776 C C . GLU A 1 101 ? 20.473 -3.700 -2.532 1.00 86.00 101 GLU A C 1
ATOM 778 O O . GLU A 1 101 ? 20.383 -2.892 -3.469 1.00 86.00 101 GLU A O 1
ATOM 783 N N . PRO A 1 102 ? 21.576 -4.457 -2.391 1.00 84.81 102 PRO A N 1
ATOM 784 C CA . PRO A 1 102 ? 22.472 -4.696 -3.511 1.00 84.81 102 PRO A CA 1
ATOM 785 C C . PRO A 1 102 ? 21.686 -5.354 -4.653 1.00 84.81 102 PRO A C 1
ATOM 787 O O . PRO A 1 102 ? 20.772 -6.129 -4.389 1.00 84.81 102 PRO A O 1
ATOM 790 N N . PRO A 1 103 ? 22.050 -5.140 -5.928 1.00 79.88 103 PRO A N 1
ATOM 791 C CA . PRO A 1 103 ? 21.320 -5.774 -7.020 1.00 79.88 103 PRO A CA 1
ATOM 792 C C . PRO A 1 103 ? 21.254 -7.303 -6.850 1.00 79.88 103 PRO A C 1
ATOM 794 O O . PRO A 1 103 ? 22.308 -7.934 -6.762 1.00 79.88 103 PRO A O 1
ATOM 797 N N . LEU A 1 104 ? 20.053 -7.906 -6.835 1.00 72.81 104 LEU A N 1
ATOM 798 C CA . LEU A 1 104 ? 19.845 -9.331 -6.494 1.00 72.81 104 LEU A CA 1
ATOM 799 C C . LEU A 1 104 ? 20.758 -10.297 -7.267 1.00 72.81 104 LEU A C 1
ATOM 801 O O . LEU A 1 104 ? 21.305 -11.239 -6.694 1.00 72.81 104 LEU A O 1
ATOM 805 N N . ARG A 1 105 ? 21.013 -10.032 -8.558 1.00 69.88 105 ARG A N 1
ATOM 806 C CA . ARG A 1 105 ? 21.940 -10.838 -9.384 1.00 69.88 105 ARG A CA 1
ATOM 807 C C . ARG A 1 105 ? 23.387 -10.843 -8.872 1.00 69.88 105 ARG A C 1
ATOM 809 O O . ARG A 1 105 ? 24.148 -11.744 -9.205 1.00 69.88 105 ARG A O 1
ATOM 816 N N . ARG A 1 106 ? 23.796 -9.833 -8.101 1.00 70.25 106 ARG A N 1
ATOM 817 C CA . ARG A 1 106 ? 25.110 -9.781 -7.441 1.00 70.25 106 ARG A CA 1
ATOM 818 C C . ARG A 1 106 ? 25.116 -10.558 -6.128 1.00 70.25 106 ARG A C 1
ATOM 820 O O . ARG A 1 106 ? 26.153 -11.103 -5.769 1.00 70.25 106 ARG A O 1
ATOM 827 N N . MET A 1 107 ? 23.969 -10.672 -5.459 1.00 67.75 107 MET A N 1
ATOM 828 C CA . MET A 1 107 ? 23.845 -11.431 -4.213 1.00 67.75 107 MET A CA 1
ATOM 829 C C . MET A 1 107 ? 23.959 -12.943 -4.439 1.00 67.75 107 MET A C 1
ATOM 831 O O . MET A 1 107 ? 24.559 -13.629 -3.621 1.00 67.75 107 MET A O 1
ATOM 835 N N . THR A 1 108 ? 23.504 -13.475 -5.581 1.00 64.88 108 THR A N 1
ATOM 836 C CA . THR A 1 108 ? 23.691 -14.904 -5.924 1.00 64.88 108 THR A CA 1
ATOM 837 C C . THR A 1 108 ? 25.163 -15.313 -6.080 1.00 64.88 108 THR A C 1
ATOM 839 O O . THR A 1 108 ? 25.476 -16.502 -6.049 1.00 64.88 108 THR A O 1
ATOM 842 N N . GLY A 1 109 ? 26.068 -14.341 -6.251 1.00 61.06 109 GLY A N 1
ATOM 843 C CA . GLY A 1 109 ? 27.519 -14.543 -6.287 1.00 61.06 109 GLY A CA 1
ATOM 844 C C . GLY A 1 109 ? 28.206 -14.426 -4.922 1.00 61.06 109 GLY A C 1
ATOM 845 O O . GLY A 1 109 ? 29.368 -14.804 -4.802 1.00 61.06 109 GLY A O 1
ATOM 846 N N . TRP A 1 110 ? 27.512 -13.947 -3.885 1.00 63.09 110 TRP A N 1
ATOM 847 C CA . TRP A 1 110 ? 28.018 -13.899 -2.513 1.00 63.09 110 TRP A CA 1
ATOM 848 C C . TRP A 1 110 ? 27.850 -15.262 -1.840 1.00 63.09 110 TRP A C 1
ATOM 850 O O . TRP A 1 110 ? 27.089 -15.437 -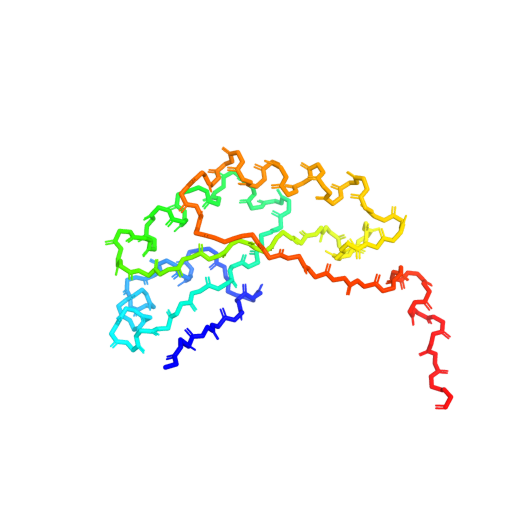0.893 1.00 63.09 110 TRP A O 1
ATOM 860 N N . LYS A 1 111 ? 28.576 -16.265 -2.337 1.00 55.59 111 LYS A N 1
ATOM 861 C CA . LYS A 1 111 ? 28.894 -17.426 -1.508 1.00 55.59 111 LYS A CA 1
ATOM 862 C C . LYS A 1 111 ? 30.032 -17.005 -0.585 1.00 55.59 111 LYS A C 1
ATOM 864 O O . LYS A 1 111 ? 31.157 -16.893 -1.051 1.00 55.59 111 LYS A O 1
ATOM 869 N N . THR A 1 112 ? 29.672 -16.694 0.662 1.00 55.25 112 THR A N 1
ATOM 870 C CA . THR A 1 112 ? 30.511 -16.759 1.876 1.00 55.25 112 THR A CA 1
ATOM 871 C C . THR A 1 112 ? 32.016 -16.615 1.641 1.00 55.25 112 THR A C 1
ATOM 873 O O . THR A 1 112 ? 32.682 -17.593 1.293 1.00 55.25 112 THR A O 1
ATOM 876 N N . GLY A 1 113 ? 32.531 -15.406 1.875 1.00 51.34 113 GLY A N 1
ATOM 877 C CA . GLY A 1 113 ? 33.891 -15.255 2.395 1.00 51.34 113 GLY A CA 1
ATOM 878 C C . GLY A 1 113 ? 33.926 -15.636 3.868 1.00 51.34 113 GLY A C 1
ATOM 879 O O . GLY A 1 113 ? 32.892 -15.407 4.538 1.00 51.34 113 GLY A O 1
#

Foldseek 3Di:
DQAEDEDDDDDLCRCLPPVNLLVCLVVRYAYAYEDEPVCLQVLQVSLVSSVVSVHQYEYEYAYPVVQARFDEPRNPVVSVVRQVSSCVSHVVHPHYDGDYDYRVVVVVVPPDD

Radius of gyration: 15.16 Å; chains: 1; bounding box: 46×26×34 Å